Protein AF-A0A4R3UT24-F1 (a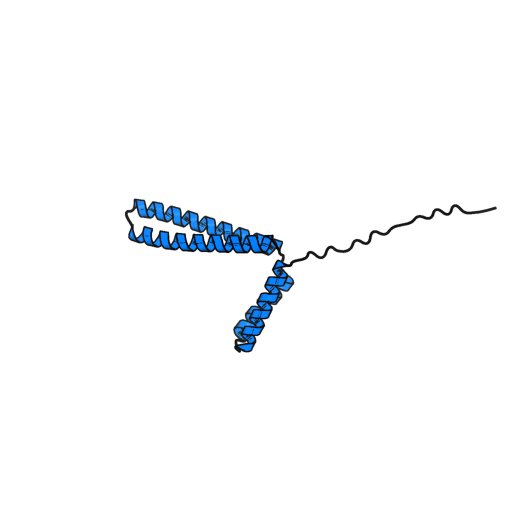fdb_monomer)

Foldseek 3Di:
DDDDPPPPPPPPDDPPDPPPPDAVVLVVVLVVLVVVLVVCVVVVVVVVNVVSVVVSVCSVPPDHLVVVLVVLVVVLVVLVVVLVVLVVVLVVCVVVVNVVVNVVSVVVNVVSVVVSVVSVVVSVVSVVD

InterPro domains:
  IPR009468 Protein of unknown function DUF1090 [PF06476] (13-118)

Sequence (129 aa):
MATKHLAALLLMCGLVTPVMASNPACDQKASELERQIQYAREAGNNHRVAGLEKALSAVRKNCTDAGLIREKKHDIAEQEDDIDEILEDIREKESEGRYDKVKSLERKLERERAELEHLRQELSTLEKR

pLDDT: mean 89.01, std 15.75, range [37.62, 98.81]

Nearest PDB structures (foldseek):
  8tgd-assembly1_B  TM=5.114E-01  e=1.098E+00  Homo sapiens
  8ts8-assembly1_B  TM=5.131E-01  e=1.098E+00  Homo sapiens
  8tsb-assembly1_B  TM=4.812E-01  e=2.268E+00  Homo sapiens
  4jps-assembly1_B  TM=2.852E-01  e=2.010E+00  Homo sapiens
  8ts7-assembly1_B  TM=2.473E-01  e=1.781E+00  Homo sapiens

Structure (mmCIF, N/CA/C/O backbone):
data_AF-A0A4R3UT24-F1
#
_entry.id   AF-A0A4R3UT24-F1
#
loop_
_atom_site.group_PDB
_atom_site.id
_atom_site.type_symbol
_atom_site.label_atom_id
_atom_site.label_alt_id
_atom_site.label_comp_id
_atom_site.label_asym_id
_atom_site.label_entity_id
_atom_site.label_seq_id
_atom_site.pdbx_PDB_ins_code
_atom_site.Cartn_x
_atom_site.Cartn_y
_atom_site.Cartn_z
_atom_site.occupancy
_atom_site.B_iso_or_equiv
_atom_site.auth_seq_id
_atom_site.auth_comp_id
_atom_site.auth_asym_id
_atom_site.auth_atom_id
_atom_site.pdbx_PDB_model_num
ATOM 1 N N . MET A 1 1 ? 36.963 37.088 -65.232 1.00 37.62 1 MET A N 1
ATOM 2 C CA . MET A 1 1 ? 37.524 35.830 -64.687 1.00 37.62 1 MET A CA 1
ATOM 3 C C . MET A 1 1 ? 37.355 35.907 -63.175 1.00 37.62 1 MET A C 1
ATOM 5 O O . MET A 1 1 ? 38.003 36.723 -62.551 1.00 37.62 1 MET A O 1
ATOM 9 N N . ALA A 1 2 ? 36.225 35.453 -62.644 1.00 45.62 2 ALA A N 1
ATOM 10 C CA . ALA A 1 2 ? 35.921 34.066 -62.284 1.00 45.62 2 ALA A CA 1
ATOM 11 C C . ALA A 1 2 ? 36.366 33.728 -60.846 1.00 45.62 2 ALA A C 1
ATOM 13 O O . ALA A 1 2 ? 37.526 33.411 -60.622 1.00 45.62 2 ALA A O 1
ATOM 14 N N . THR A 1 3 ? 35.362 33.650 -59.956 1.00 45.19 3 THR A N 1
ATOM 15 C CA . THR A 1 3 ? 35.252 32.712 -58.812 1.00 45.19 3 THR A CA 1
ATOM 16 C C . THR A 1 3 ? 36.181 32.947 -57.601 1.00 45.19 3 THR A C 1
ATOM 18 O O . THR A 1 3 ? 37.323 33.329 -57.769 1.00 45.19 3 THR A O 1
ATOM 21 N N . LYS A 1 4 ? 35.815 32.735 -56.330 1.00 47.59 4 LYS A N 1
ATOM 22 C CA . LYS A 1 4 ? 34.690 32.050 -55.672 1.00 47.59 4 LYS A CA 1
ATOM 23 C C . LYS A 1 4 ? 34.422 32.745 -54.323 1.00 47.59 4 LYS A C 1
ATOM 25 O O . LYS A 1 4 ? 35.352 32.934 -53.545 1.00 47.59 4 LYS A O 1
ATOM 30 N N . HIS A 1 5 ? 33.157 33.002 -53.995 1.00 49.06 5 HIS A N 1
ATOM 31 C CA . HIS A 1 5 ? 32.732 33.075 -52.597 1.00 49.06 5 HIS A CA 1
ATOM 32 C C . HIS A 1 5 ? 32.756 31.647 -52.035 1.00 49.06 5 HIS A C 1
ATOM 34 O O . HIS A 1 5 ? 31.927 30.830 -52.426 1.00 49.06 5 HIS A O 1
ATOM 40 N N . LEU A 1 6 ? 33.704 31.318 -51.153 1.00 48.16 6 LEU A N 1
ATOM 41 C CA . LEU A 1 6 ? 33.557 30.145 -50.287 1.00 48.16 6 LEU A CA 1
ATOM 42 C C . LEU A 1 6 ? 32.727 30.563 -49.071 1.00 48.16 6 LEU A C 1
ATOM 44 O O . LEU A 1 6 ? 33.254 30.922 -48.023 1.00 48.16 6 LEU A O 1
ATOM 48 N N . ALA A 1 7 ? 31.406 30.537 -49.233 1.00 53.66 7 ALA A N 1
ATOM 49 C CA . ALA A 1 7 ? 30.495 30.465 -48.103 1.00 53.66 7 ALA A CA 1
ATOM 50 C C . ALA A 1 7 ? 30.563 29.032 -47.553 1.00 53.66 7 ALA A C 1
ATOM 52 O O . ALA A 1 7 ? 29.915 28.124 -48.071 1.00 53.66 7 ALA A O 1
ATOM 53 N N . ALA A 1 8 ? 31.400 28.811 -46.541 1.00 51.59 8 ALA A N 1
ATOM 54 C CA . ALA A 1 8 ? 31.380 27.578 -45.768 1.00 51.59 8 ALA A CA 1
ATOM 55 C C . ALA A 1 8 ? 30.168 27.622 -44.824 1.00 51.59 8 ALA A C 1
ATOM 57 O O . ALA A 1 8 ? 30.259 28.082 -43.688 1.00 51.59 8 ALA A O 1
ATOM 58 N N . LEU A 1 9 ? 29.008 27.192 -45.327 1.00 51.62 9 LEU A N 1
ATOM 59 C CA . LEU A 1 9 ? 27.821 26.943 -44.513 1.00 51.62 9 LEU A CA 1
ATOM 60 C C . LEU A 1 9 ? 28.073 25.667 -43.689 1.00 51.62 9 LEU A C 1
ATOM 62 O O . LEU A 1 9 ? 27.858 24.549 -44.155 1.00 51.62 9 LEU A O 1
ATOM 66 N N . LEU A 1 10 ? 28.585 25.834 -42.471 1.00 53.28 10 LEU A N 1
ATOM 67 C CA . LEU A 1 10 ? 28.678 24.775 -41.465 1.00 53.28 10 LEU A CA 1
ATOM 68 C C . LEU A 1 10 ? 27.268 24.481 -40.933 1.00 53.28 10 LEU A C 1
ATOM 70 O O . LEU A 1 10 ? 26.808 25.071 -39.958 1.00 53.28 10 LEU A O 1
ATOM 74 N N . LEU A 1 11 ? 26.563 23.577 -41.614 1.00 62.56 11 LEU A N 1
ATOM 75 C CA . LEU A 1 11 ? 25.303 23.005 -41.151 1.00 62.56 11 LEU A CA 1
ATOM 76 C C . LEU A 1 11 ? 25.615 21.986 -40.037 1.00 62.56 11 LEU A C 1
ATOM 78 O O . LEU A 1 11 ? 25.848 20.808 -40.303 1.00 62.56 11 LEU A O 1
ATOM 82 N N . MET A 1 12 ? 25.674 22.441 -38.782 1.00 61.50 12 MET A N 1
ATOM 83 C CA . MET A 1 12 ? 25.695 21.541 -37.624 1.00 61.50 12 MET A CA 1
ATOM 84 C C . MET A 1 12 ? 24.310 20.904 -37.470 1.00 61.50 12 MET A C 1
ATOM 86 O O . MET A 1 12 ? 23.407 21.485 -36.870 1.00 61.50 12 MET A O 1
ATOM 90 N N . CYS A 1 13 ? 24.134 19.709 -38.036 1.00 58.00 13 CYS A N 1
ATOM 91 C CA . CYS A 1 13 ? 23.019 18.829 -37.700 1.00 58.00 13 CYS A CA 1
ATOM 92 C C . CYS A 1 13 ? 23.087 18.500 -36.204 1.00 58.00 13 CYS A C 1
ATOM 94 O O . CYS A 1 13 ? 23.976 17.772 -35.763 1.00 58.00 13 CYS A O 1
ATOM 96 N N . GLY A 1 14 ? 22.150 19.040 -35.423 1.00 56.81 14 GLY A N 1
ATOM 97 C CA . GLY A 1 14 ? 21.941 18.624 -34.043 1.00 56.81 14 GLY A CA 1
ATOM 98 C C . GLY A 1 14 ? 21.563 17.146 -34.010 1.00 56.81 14 GLY A C 1
ATOM 99 O O . GLY A 1 14 ? 20.508 16.759 -34.510 1.00 56.81 14 GLY A O 1
ATOM 100 N N . LEU A 1 15 ? 22.433 16.315 -33.440 1.00 62.09 15 LEU A N 1
ATOM 101 C CA . LEU A 1 15 ? 22.092 14.947 -33.074 1.00 62.09 15 LEU A CA 1
ATOM 102 C C . LEU A 1 15 ? 21.068 15.027 -31.938 1.00 62.09 15 LEU A C 1
ATOM 104 O O . LEU A 1 15 ? 21.426 15.257 -30.786 1.00 62.09 15 LEU A O 1
ATOM 108 N N . VAL A 1 16 ? 19.787 14.871 -32.265 1.00 65.00 16 VAL A N 1
ATOM 109 C CA . VAL A 1 16 ? 18.751 14.588 -31.270 1.00 65.00 16 VAL A CA 1
ATOM 110 C C . VAL A 1 16 ? 18.971 13.162 -30.776 1.00 65.00 16 VAL A C 1
ATOM 112 O O . VAL A 1 16 ? 18.497 12.197 -31.370 1.00 65.00 16 VAL A O 1
ATOM 115 N N . THR A 1 17 ? 19.767 13.001 -29.720 1.00 60.22 17 THR A N 1
ATOM 116 C CA . THR A 1 17 ? 19.829 11.724 -29.012 1.00 60.22 17 THR A CA 1
ATOM 117 C C . THR A 1 17 ? 18.476 11.501 -28.332 1.00 60.22 17 THR A C 1
ATOM 119 O O . THR A 1 17 ? 17.983 12.397 -27.641 1.00 60.22 17 THR A O 1
ATOM 122 N N . PRO A 1 18 ? 17.824 10.343 -28.523 1.00 59.69 18 PRO A N 1
ATOM 123 C CA . PRO A 1 18 ? 16.636 10.036 -27.751 1.00 59.69 18 PRO A CA 1
ATOM 124 C C . PRO A 1 18 ? 17.056 9.914 -26.284 1.00 59.69 18 PRO A C 1
ATOM 126 O O . PRO A 1 18 ? 17.887 9.075 -25.935 1.00 59.69 18 PRO A O 1
ATOM 129 N N . VAL A 1 19 ? 16.492 10.762 -25.423 1.00 59.03 19 VAL A N 1
ATOM 130 C CA . VAL A 1 19 ? 16.513 10.535 -23.977 1.00 59.03 19 VAL A CA 1
ATOM 131 C C . VAL A 1 19 ? 15.790 9.212 -23.743 1.00 59.03 19 VAL A C 1
ATOM 133 O O . VAL A 1 19 ? 14.574 9.111 -23.895 1.00 59.03 19 VAL A O 1
ATOM 136 N N . MET A 1 20 ? 16.555 8.167 -23.441 1.00 61.00 20 MET A N 1
ATOM 137 C CA . MET A 1 20 ? 16.002 6.967 -22.832 1.00 61.00 20 MET A CA 1
ATOM 138 C C . MET A 1 20 ? 15.587 7.369 -21.419 1.00 61.00 20 MET A C 1
ATOM 140 O O . MET A 1 20 ? 16.430 7.765 -20.616 1.00 61.00 20 MET A O 1
ATOM 144 N N . ALA A 1 21 ? 14.286 7.341 -21.138 1.00 65.38 21 ALA A N 1
ATOM 145 C CA . ALA A 1 21 ? 13.795 7.509 -19.780 1.00 65.38 21 ALA A CA 1
ATOM 146 C C . ALA A 1 21 ? 14.353 6.360 -18.925 1.00 65.38 21 ALA A C 1
ATOM 148 O O . ALA A 1 21 ? 14.036 5.196 -19.169 1.00 65.38 21 ALA A O 1
ATOM 149 N N . SER A 1 22 ? 15.224 6.689 -17.972 1.00 76.38 22 SER A N 1
ATOM 150 C CA . SER A 1 22 ? 15.698 5.741 -16.964 1.00 76.38 22 SER A CA 1
ATOM 151 C C . SER A 1 22 ? 14.524 5.382 -16.049 1.0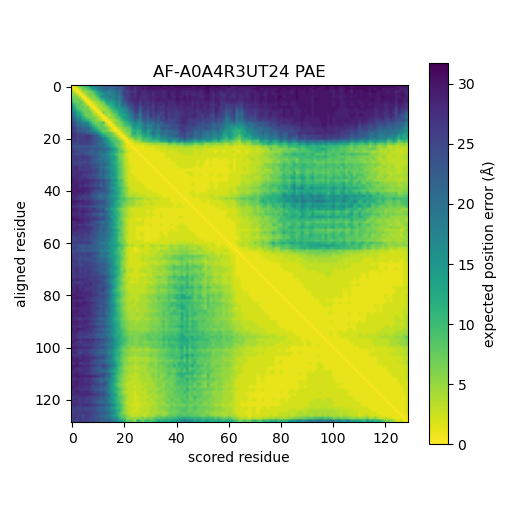0 76.38 22 SER A C 1
ATOM 153 O O . SER A 1 22 ? 13.840 6.292 -15.584 1.00 76.38 22 SER A O 1
ATOM 155 N N . ASN A 1 23 ? 14.284 4.087 -15.810 1.00 87.25 23 ASN A N 1
ATOM 156 C CA . ASN A 1 23 ? 13.240 3.598 -14.897 1.00 87.25 23 ASN A CA 1
ATOM 157 C C . ASN A 1 23 ? 13.854 2.710 -13.788 1.00 87.25 23 ASN A C 1
ATOM 159 O O . ASN A 1 23 ? 13.559 1.510 -13.726 1.00 87.25 23 ASN A O 1
ATOM 163 N N . PRO A 1 24 ? 14.757 3.252 -12.946 1.00 88.06 24 PRO A N 1
ATOM 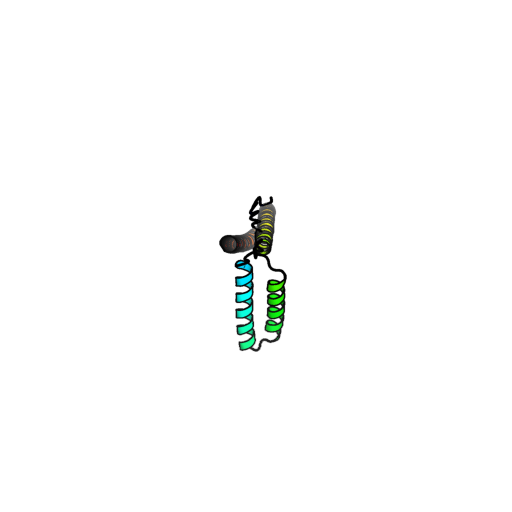164 C CA . PRO A 1 24 ? 15.462 2.481 -11.921 1.00 88.06 24 PRO A CA 1
ATOM 165 C C . PRO A 1 24 ? 14.529 1.734 -10.956 1.00 88.06 24 PRO A C 1
ATOM 167 O O . PRO A 1 24 ? 14.860 0.628 -10.513 1.00 88.06 24 PRO A O 1
ATOM 170 N N . ALA A 1 25 ? 13.350 2.278 -10.631 1.00 89.44 25 ALA A N 1
ATOM 171 C CA . ALA A 1 25 ? 12.407 1.585 -9.756 1.00 89.44 25 ALA A CA 1
ATOM 172 C C . ALA A 1 25 ? 11.772 0.365 -10.446 1.00 89.44 25 ALA A C 1
ATOM 174 O O . ALA A 1 25 ? 11.652 -0.699 -9.827 1.00 89.44 25 ALA A O 1
ATOM 175 N N . CYS A 1 26 ? 11.415 0.478 -11.727 1.00 92.44 26 CYS A N 1
ATOM 176 C CA . CYS A 1 26 ? 10.949 -0.651 -12.532 1.00 92.44 26 CYS A CA 1
ATOM 177 C C . CYS A 1 26 ? 12.024 -1.725 -12.731 1.00 92.44 26 CYS A C 1
ATOM 179 O O . CYS A 1 26 ? 11.709 -2.913 -12.636 1.00 92.44 26 CYS A O 1
ATOM 181 N N . ASP A 1 27 ? 13.280 -1.333 -12.953 1.00 91.75 27 ASP A N 1
ATOM 182 C CA . ASP A 1 27 ? 14.397 -2.271 -13.109 1.00 91.75 27 ASP A CA 1
ATOM 183 C C . ASP A 1 27 ? 14.620 -3.082 -11.830 1.00 91.75 27 ASP A C 1
ATOM 185 O O . ASP A 1 27 ? 14.768 -4.307 -11.866 1.00 91.75 27 ASP A O 1
ATOM 189 N N . GLN A 1 28 ? 14.543 -2.430 -10.668 1.00 90.69 28 GLN A N 1
ATOM 190 C CA . GLN A 1 28 ? 14.603 -3.132 -9.392 1.00 90.69 28 GLN A CA 1
ATOM 191 C C . GLN A 1 28 ? 13.406 -4.070 -9.190 1.00 90.69 28 GLN A C 1
ATOM 193 O O . GLN A 1 28 ? 13.587 -5.197 -8.725 1.00 90.69 28 GLN A O 1
ATOM 198 N N . LYS A 1 29 ? 12.190 -3.645 -9.560 1.00 91.19 29 LYS A N 1
ATOM 199 C CA . LYS A 1 29 ? 10.996 -4.506 -9.511 1.00 91.19 29 LYS A CA 1
ATOM 200 C C . LYS A 1 29 ? 11.170 -5.744 -10.397 1.00 91.19 29 LYS A C 1
ATOM 202 O O . LYS A 1 29 ? 10.780 -6.838 -9.996 1.00 91.19 29 LYS A O 1
ATOM 207 N N . ALA A 1 30 ? 11.785 -5.598 -11.571 1.00 94.75 30 ALA A N 1
ATOM 208 C CA . ALA A 1 30 ? 12.101 -6.713 -12.459 1.00 94.75 30 ALA A CA 1
ATOM 209 C C . ALA A 1 30 ? 13.146 -7.664 -11.846 1.00 94.75 30 ALA A C 1
ATOM 211 O O . ALA A 1 30 ? 12.914 -8.871 -11.816 1.00 94.75 30 ALA A O 1
ATOM 212 N N . SER A 1 31 ? 14.239 -7.132 -11.294 1.00 95.12 31 SER A N 1
ATOM 213 C CA . SER A 1 31 ? 15.294 -7.917 -10.630 1.00 95.12 31 SER A CA 1
ATOM 214 C C . SER A 1 31 ? 14.764 -8.725 -9.436 1.00 95.12 31 SER A C 1
ATOM 216 O O . SER A 1 31 ? 15.077 -9.905 -9.263 1.00 95.12 31 SER A O 1
ATOM 218 N N . GLU A 1 32 ? 13.870 -8.134 -8.644 1.00 95.62 32 GLU A N 1
ATOM 219 C CA . GLU A 1 32 ? 13.214 -8.825 -7.535 1.00 95.62 32 GLU A CA 1
ATOM 220 C C . GLU A 1 32 ? 12.322 -9.982 -8.019 1.00 95.62 32 GLU A C 1
ATOM 222 O O . GLU A 1 32 ? 12.356 -11.078 -7.453 1.00 95.62 32 GLU A O 1
ATOM 227 N N . LEU A 1 33 ? 11.567 -9.783 -9.103 1.00 96.94 33 LEU A N 1
ATOM 228 C CA . LEU A 1 33 ? 10.773 -10.851 -9.717 1.00 96.94 33 LEU A CA 1
ATOM 229 C C . LEU A 1 33 ? 11.657 -11.978 -10.265 1.00 96.94 33 LEU A C 1
ATOM 231 O O . LEU A 1 33 ? 11.324 -13.147 -10.080 1.00 96.94 33 LEU A O 1
ATOM 235 N N . GLU A 1 34 ? 12.796 -11.663 -10.882 1.00 97.88 34 GLU A N 1
ATOM 236 C CA . GLU A 1 34 ? 13.776 -12.657 -11.345 1.00 97.88 34 GLU A CA 1
ATOM 237 C C . GLU A 1 34 ? 14.329 -13.491 -10.186 1.00 97.88 34 GLU A C 1
ATOM 239 O O . GLU A 1 34 ? 14.363 -14.723 -10.262 1.00 97.88 34 GLU A O 1
ATOM 244 N N . ARG A 1 35 ? 14.676 -12.840 -9.071 1.00 98.00 35 ARG A N 1
ATOM 245 C CA . ARG A 1 35 ? 15.109 -13.511 -7.842 1.00 98.00 35 ARG A CA 1
ATOM 246 C C . ARG A 1 35 ? 14.023 -14.446 -7.301 1.00 98.00 35 ARG A C 1
ATOM 248 O O . ARG A 1 35 ? 14.310 -15.589 -6.948 1.00 98.00 35 ARG A O 1
ATOM 255 N N . GLN A 1 36 ? 12.766 -14.004 -7.266 1.00 96.62 36 GLN A N 1
ATOM 256 C CA . GLN A 1 36 ? 11.648 -14.850 -6.833 1.00 96.62 36 GLN A CA 1
ATOM 257 C C . GLN A 1 36 ? 11.381 -16.021 -7.782 1.00 96.62 36 GLN A C 1
ATOM 259 O O . GLN A 1 36 ? 11.025 -17.105 -7.315 1.00 96.62 36 GLN A O 1
ATOM 264 N N . ILE A 1 37 ? 11.550 -15.827 -9.094 1.00 97.69 37 ILE A N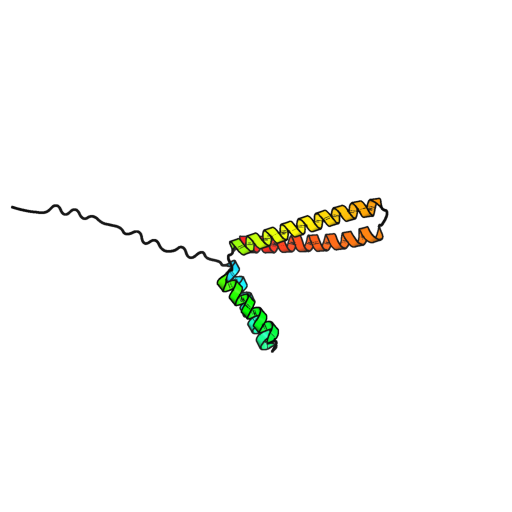 1
ATOM 265 C CA . ILE A 1 37 ? 11.460 -16.904 -10.088 1.00 97.69 37 ILE A CA 1
ATOM 266 C C . ILE A 1 37 ? 12.521 -17.957 -9.789 1.00 97.69 37 ILE A C 1
ATOM 268 O O . ILE A 1 37 ? 12.189 -19.141 -9.754 1.00 97.69 37 ILE A O 1
ATOM 272 N N . GLN A 1 38 ? 13.763 -17.542 -9.531 1.00 97.88 38 GLN A N 1
ATOM 273 C CA . GLN A 1 38 ? 14.852 -18.461 -9.206 1.00 97.88 38 GLN A CA 1
ATOM 274 C C . GLN A 1 38 ? 14.517 -19.311 -7.974 1.00 97.88 38 GLN A C 1
ATOM 276 O O . GLN A 1 38 ? 14.541 -20.539 -8.058 1.00 97.88 38 GLN A O 1
ATOM 281 N N . TYR A 1 39 ? 14.082 -18.687 -6.877 1.00 97.19 39 TYR A N 1
ATOM 282 C CA . TYR A 1 39 ? 13.671 -19.430 -5.681 1.00 97.19 39 TYR A CA 1
ATOM 283 C C . TYR A 1 39 ? 12.484 -20.365 -5.932 1.00 97.19 39 TYR A C 1
ATOM 285 O O . TYR A 1 39 ? 12.461 -21.493 -5.443 1.00 97.19 39 TYR A O 1
ATOM 293 N N . ALA A 1 40 ? 11.487 -19.930 -6.708 1.00 96.44 40 ALA A N 1
ATOM 294 C CA . ALA A 1 40 ? 10.336 -20.766 -7.032 1.00 96.44 40 ALA A CA 1
ATOM 295 C C . ALA A 1 40 ? 10.722 -21.980 -7.898 1.00 96.44 40 ALA A C 1
ATOM 297 O O . ALA A 1 40 ? 10.143 -23.053 -7.714 1.00 96.44 40 ALA A O 1
ATOM 298 N N . ARG A 1 41 ? 11.706 -21.836 -8.801 1.00 97.50 41 ARG A N 1
ATOM 299 C CA . ARG A 1 41 ? 12.266 -22.946 -9.590 1.00 97.50 41 ARG A CA 1
ATOM 300 C C . ARG A 1 41 ? 12.997 -23.947 -8.707 1.00 97.50 41 ARG A C 1
ATOM 302 O O . ARG A 1 41 ? 12.740 -25.140 -8.827 1.00 97.50 41 ARG A O 1
ATOM 309 N N . GLU A 1 42 ? 13.861 -23.471 -7.814 1.00 97.62 42 GLU A N 1
ATOM 310 C CA . GLU A 1 42 ? 14.603 -24.318 -6.868 1.00 97.62 42 GLU A CA 1
ATOM 311 C C . GLU A 1 42 ? 13.663 -25.103 -5.944 1.00 97.62 42 GLU A C 1
ATOM 313 O O . GLU A 1 42 ? 13.900 -26.274 -5.662 1.00 97.62 42 GLU A O 1
ATOM 318 N N . ALA A 1 43 ? 12.545 -24.492 -5.544 1.00 96.62 43 ALA A N 1
ATOM 319 C CA . ALA A 1 43 ? 11.500 -25.139 -4.755 1.00 96.62 43 ALA A CA 1
ATOM 320 C C . ALA A 1 43 ? 10.568 -26.067 -5.567 1.00 96.62 43 ALA A C 1
ATOM 322 O O . ALA A 1 43 ? 9.634 -26.634 -5.000 1.00 96.62 43 ALA A O 1
ATOM 323 N N . GLY A 1 44 ? 10.751 -26.199 -6.887 1.00 96.69 44 GLY A N 1
ATOM 324 C CA . GLY A 1 44 ? 9.891 -27.012 -7.758 1.00 96.69 44 GLY A CA 1
ATOM 325 C C . GLY A 1 44 ? 8.457 -26.483 -7.920 1.00 96.69 44 GLY A C 1
ATOM 326 O O . GLY A 1 44 ? 7.570 -27.211 -8.370 1.00 96.69 44 GLY A O 1
ATOM 327 N N . ASN A 1 45 ? 8.194 -25.221 -7.564 1.00 96.69 45 ASN A N 1
ATOM 328 C CA . ASN A 1 45 ? 6.859 -24.626 -7.604 1.00 96.69 45 ASN A CA 1
ATOM 329 C C . ASN A 1 45 ? 6.559 -24.014 -8.981 1.00 96.69 45 ASN A C 1
ATOM 331 O O . ASN A 1 45 ? 6.529 -22.794 -9.164 1.00 96.69 45 ASN A O 1
ATOM 335 N N . ASN A 1 46 ? 6.302 -24.881 -9.960 1.00 95.31 46 ASN A N 1
ATOM 336 C CA . ASN A 1 46 ? 6.077 -24.485 -11.354 1.00 95.31 46 ASN A CA 1
ATOM 337 C C . ASN A 1 46 ? 4.875 -23.543 -11.542 1.00 95.31 46 ASN A C 1
ATOM 339 O O . ASN A 1 46 ? 4.902 -22.683 -12.421 1.00 95.31 46 ASN A O 1
ATOM 343 N N . HIS A 1 47 ? 3.838 -23.660 -10.705 1.00 95.69 47 HIS A N 1
ATOM 344 C CA . HIS A 1 47 ? 2.690 -22.753 -10.762 1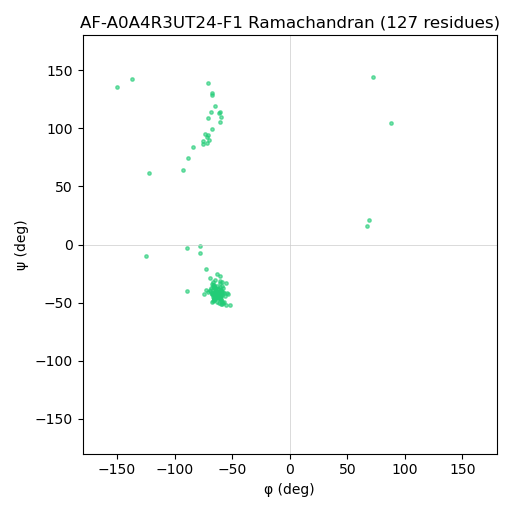.00 95.69 47 HIS A CA 1
ATOM 345 C C . HIS A 1 47 ? 3.089 -21.321 -10.380 1.00 95.69 47 HIS A C 1
ATOM 347 O O . HIS A 1 47 ? 2.762 -20.370 -11.093 1.00 95.69 47 HIS A O 1
ATOM 353 N N . ARG A 1 48 ? 3.859 -21.165 -9.295 1.00 93.44 48 ARG A N 1
ATOM 354 C CA . ARG A 1 48 ? 4.388 -19.862 -8.875 1.00 93.44 48 ARG A CA 1
ATOM 355 C C . ARG A 1 48 ? 5.337 -19.277 -9.919 1.00 93.44 48 ARG A C 1
ATOM 357 O O . ARG A 1 48 ? 5.243 -18.086 -10.198 1.00 93.44 48 ARG A O 1
ATOM 364 N N . VAL A 1 49 ? 6.204 -20.098 -10.516 1.00 96.75 49 VAL A N 1
ATOM 365 C CA . VAL A 1 49 ? 7.110 -19.667 -11.595 1.00 96.75 49 VAL A CA 1
ATOM 366 C C . VAL A 1 49 ? 6.325 -19.038 -12.746 1.00 96.75 49 VAL A C 1
ATOM 368 O O . VAL A 1 49 ? 6.608 -17.900 -13.108 1.00 96.75 49 VAL A O 1
ATOM 371 N N . ALA A 1 50 ? 5.297 -19.720 -13.260 1.00 95.31 50 ALA A N 1
ATOM 372 C CA . ALA A 1 50 ? 4.499 -19.211 -14.377 1.00 95.31 50 ALA A CA 1
ATOM 373 C C . ALA A 1 50 ? 3.809 -17.871 -14.050 1.00 95.31 50 ALA A C 1
ATOM 375 O O . ALA A 1 50 ? 3.767 -16.960 -14.881 1.00 95.31 50 ALA A O 1
ATOM 376 N N . GLY A 1 51 ? 3.294 -17.722 -12.824 1.00 96.38 51 GLY A N 1
ATOM 377 C CA . GLY A 1 51 ? 2.715 -16.460 -12.356 1.00 96.38 51 GLY A CA 1
ATOM 378 C C . GLY A 1 51 ? 3.738 -15.319 -12.307 1.00 96.38 51 GLY A C 1
ATOM 379 O O . GLY A 1 51 ? 3.465 -14.221 -12.795 1.00 96.38 51 GLY A O 1
ATOM 380 N N . LEU A 1 52 ? 4.931 -15.586 -11.772 1.00 97.88 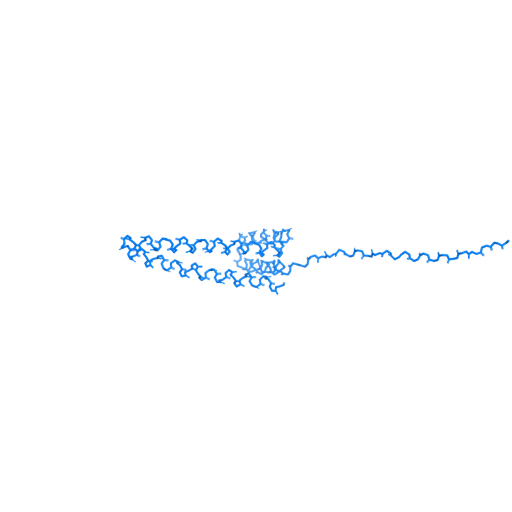52 LEU A N 1
ATOM 381 C CA . LEU A 1 52 ? 6.006 -14.598 -11.670 1.00 97.88 52 LEU A CA 1
ATOM 382 C C . LEU A 1 52 ? 6.588 -14.215 -13.039 1.00 97.88 52 LEU A C 1
ATOM 384 O O . LEU A 1 52 ? 6.867 -13.042 -13.266 1.00 97.88 52 LEU A O 1
ATOM 388 N N . GLU A 1 53 ? 6.719 -15.154 -13.979 1.00 97.56 53 GLU A N 1
ATOM 389 C CA . GLU A 1 53 ? 7.147 -14.865 -15.357 1.00 97.56 53 GLU A CA 1
ATOM 390 C C . GLU A 1 53 ? 6.158 -13.938 -16.073 1.00 97.56 53 GLU A C 1
ATOM 392 O O . GLU A 1 53 ? 6.562 -12.985 -16.748 1.00 97.56 53 GLU A O 1
ATOM 397 N N . LYS A 1 54 ? 4.851 -14.162 -15.879 1.00 96.56 54 LYS A N 1
ATOM 398 C CA . LYS A 1 54 ? 3.808 -13.268 -16.396 1.00 96.56 54 LYS A CA 1
ATOM 399 C C . LYS A 1 54 ? 3.925 -11.868 -15.789 1.00 96.56 54 LYS A C 1
ATOM 401 O O . LYS A 1 54 ? 3.831 -10.883 -16.523 1.00 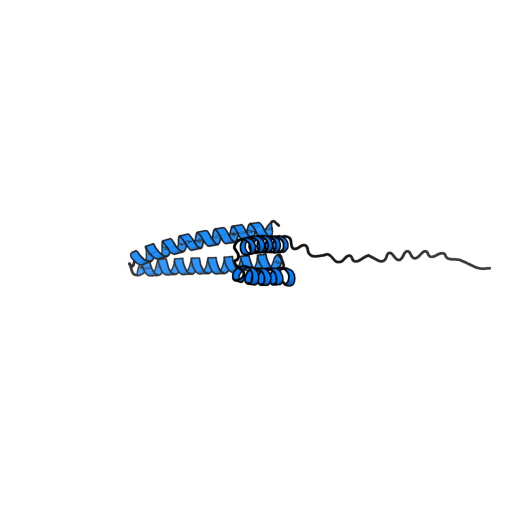96.56 54 LYS A O 1
ATOM 406 N N . ALA A 1 55 ? 4.159 -11.770 -14.479 1.00 94.19 55 ALA A N 1
ATOM 407 C CA . ALA A 1 55 ? 4.368 -10.492 -13.800 1.00 94.19 55 ALA A CA 1
ATOM 408 C C . ALA A 1 55 ? 5.626 -9.769 -14.313 1.00 94.19 55 ALA A C 1
ATOM 410 O O . ALA A 1 55 ? 5.561 -8.584 -14.638 1.00 94.19 55 ALA A O 1
ATOM 411 N N . LEU A 1 56 ? 6.743 -10.485 -14.476 1.00 97.19 56 LEU A N 1
ATOM 412 C CA . LEU A 1 56 ? 7.992 -9.941 -15.013 1.00 97.19 56 LEU A CA 1
ATOM 413 C C . LEU A 1 56 ? 7.803 -9.411 -16.438 1.00 97.19 56 LEU A C 1
ATOM 415 O O . LEU A 1 56 ? 8.241 -8.304 -16.752 1.00 97.19 56 LEU A O 1
ATOM 419 N N . SER A 1 57 ? 7.103 -10.161 -17.295 1.00 95.69 57 SER A N 1
ATOM 420 C CA . SER A 1 57 ? 6.774 -9.706 -18.647 1.00 95.69 57 SER A CA 1
ATOM 421 C C . SER A 1 57 ? 5.909 -8.445 -18.638 1.00 95.69 57 SER A C 1
ATOM 423 O O . SER A 1 57 ? 6.110 -7.578 -19.487 1.00 95.69 57 SER A O 1
ATOM 425 N N . ALA A 1 58 ? 4.955 -8.331 -17.711 1.00 92.06 58 ALA A N 1
ATOM 426 C CA . ALA A 1 58 ? 4.122 -7.140 -17.584 1.00 92.06 58 ALA A CA 1
ATOM 427 C C . ALA A 1 58 ? 4.939 -5.923 -17.122 1.00 92.06 58 ALA A C 1
ATOM 429 O O . ALA A 1 58 ? 4.794 -4.848 -17.704 1.00 92.06 58 ALA A O 1
ATOM 430 N N . VAL A 1 59 ? 5.838 -6.100 -16.146 1.00 92.50 59 VAL A N 1
ATOM 431 C CA . VAL A 1 59 ? 6.743 -5.040 -15.669 1.00 92.50 59 VAL A CA 1
ATOM 432 C C . VAL A 1 59 ? 7.631 -4.543 -16.805 1.00 92.50 59 VAL A C 1
ATOM 434 O O . VAL A 1 59 ? 7.623 -3.353 -17.100 1.00 92.50 59 VAL A O 1
ATOM 437 N N . ARG A 1 60 ? 8.312 -5.444 -17.521 1.00 90.56 60 ARG A N 1
ATOM 438 C CA . ARG A 1 60 ? 9.193 -5.069 -18.641 1.00 90.56 60 ARG A CA 1
ATOM 439 C C . ARG A 1 60 ? 8.467 -4.354 -19.783 1.00 90.56 60 ARG A C 1
ATOM 441 O O . ARG A 1 60 ? 9.097 -3.606 -20.521 1.00 90.56 60 ARG A O 1
ATOM 448 N N . LYS A 1 61 ? 7.166 -4.606 -19.961 1.00 90.81 61 LYS A N 1
ATOM 449 C CA . LYS A 1 61 ? 6.379 -4.020 -21.053 1.00 90.81 61 LYS A CA 1
ATOM 450 C C . LYS A 1 61 ? 5.741 -2.681 -20.688 1.00 90.81 61 LYS A C 1
ATOM 452 O O . LYS A 1 61 ? 5.664 -1.805 -21.541 1.00 90.81 61 LYS A O 1
ATOM 457 N N . ASN A 1 62 ? 5.237 -2.552 -19.461 1.00 90.38 62 ASN A N 1
ATOM 458 C CA . ASN A 1 62 ? 4.292 -1.491 -19.106 1.00 90.38 62 ASN A CA 1
ATOM 459 C C . ASN A 1 62 ? 4.735 -0.630 -17.912 1.00 90.38 62 ASN A C 1
ATOM 461 O O . ASN A 1 62 ? 4.077 0.367 -17.621 1.00 90.38 62 ASN A O 1
ATOM 465 N N . CYS A 1 63 ? 5.784 -1.016 -17.180 1.00 91.69 63 CYS A N 1
ATOM 466 C CA . CYS A 1 63 ? 6.184 -0.292 -15.979 1.00 91.69 63 CYS A CA 1
ATOM 467 C C . CYS A 1 63 ? 6.792 1.072 -16.324 1.00 91.69 63 CYS A C 1
ATOM 469 O O . CYS A 1 63 ? 7.582 1.200 -17.256 1.00 91.69 63 CYS A O 1
ATOM 471 N N . THR A 1 64 ? 6.431 2.081 -15.534 1.00 92.31 64 THR A N 1
ATOM 472 C CA . THR A 1 64 ? 7.092 3.389 -15.512 1.00 92.31 64 THR A CA 1
ATOM 473 C C . THR A 1 64 ? 7.255 3.810 -14.061 1.00 92.31 64 THR A C 1
ATOM 475 O O . THR A 1 64 ? 6.339 3.592 -13.263 1.00 92.31 64 THR A O 1
ATOM 478 N N . ASP A 1 65 ? 8.369 4.449 -13.715 1.00 91.81 65 ASP A N 1
ATOM 479 C CA . ASP A 1 65 ? 8.618 4.876 -12.330 1.00 91.81 65 ASP A CA 1
ATOM 480 C C . ASP A 1 65 ? 7.561 5.882 -11.864 1.00 91.81 65 ASP A C 1
ATOM 482 O O . ASP A 1 65 ? 6.986 5.753 -10.785 1.00 91.81 65 ASP A O 1
ATOM 486 N N . ALA A 1 66 ? 7.190 6.818 -12.743 1.00 89.62 66 ALA A N 1
ATOM 487 C CA . ALA A 1 66 ? 6.088 7.741 -12.493 1.00 89.62 66 ALA A CA 1
ATOM 488 C C . ALA A 1 66 ? 4.744 7.015 -12.295 1.00 89.62 66 ALA A C 1
ATOM 490 O O . ALA A 1 66 ? 3.896 7.490 -11.545 1.00 89.62 66 ALA A O 1
ATOM 491 N N . GLY A 1 67 ? 4.527 5.884 -12.973 1.00 90.94 67 GLY A N 1
ATOM 492 C CA . GLY A 1 67 ? 3.361 5.027 -12.767 1.00 90.94 67 GLY A CA 1
ATOM 493 C C . GLY A 1 67 ? 3.346 4.393 -11.382 1.00 90.94 67 GLY A C 1
ATOM 494 O O . GLY A 1 67 ? 2.337 4.511 -10.697 1.00 90.94 67 GLY A O 1
ATOM 495 N N . LEU A 1 68 ? 4.471 3.816 -10.948 1.00 92.44 68 LEU A N 1
ATOM 496 C CA . LEU A 1 68 ? 4.611 3.223 -9.612 1.00 92.44 68 LEU A CA 1
ATOM 497 C C . LEU A 1 68 ? 4.398 4.256 -8.498 1.00 92.44 68 LEU A C 1
ATOM 499 O O . LEU A 1 68 ? 3.711 3.977 -7.522 1.00 92.44 68 LEU A O 1
ATOM 503 N N . ILE A 1 69 ? 4.944 5.464 -8.656 1.00 93.50 69 ILE A N 1
ATOM 504 C CA . ILE A 1 69 ? 4.750 6.563 -7.699 1.00 93.50 69 ILE A CA 1
ATOM 505 C C . ILE A 1 69 ? 3.276 6.978 -7.631 1.00 93.50 69 ILE A C 1
ATOM 507 O O . ILE A 1 69 ? 2.758 7.215 -6.543 1.00 93.50 69 ILE A O 1
ATOM 511 N N . ARG A 1 70 ? 2.589 7.076 -8.779 1.00 94.50 70 ARG A N 1
ATOM 512 C CA . ARG A 1 70 ? 1.155 7.413 -8.812 1.00 94.50 70 ARG A CA 1
ATOM 513 C C . ARG A 1 70 ? 0.299 6.340 -8.148 1.00 94.50 70 ARG A C 1
ATOM 515 O O . ARG A 1 70 ? -0.565 6.697 -7.362 1.00 94.50 70 ARG A O 1
ATOM 522 N N . GLU A 1 71 ? 0.554 5.070 -8.454 1.00 93.06 71 GLU A N 1
ATOM 523 C CA . GLU A 1 71 ? -0.119 3.927 -7.824 1.00 93.06 71 GLU A CA 1
ATOM 524 C C . GLU A 1 71 ? 0.080 3.971 -6.305 1.00 93.06 71 GLU A C 1
ATOM 526 O O . GLU A 1 71 ? -0.890 4.013 -5.564 1.00 93.06 71 GLU A O 1
ATOM 531 N N . LYS A 1 72 ? 1.317 4.150 -5.829 1.00 96.62 72 LYS A N 1
ATOM 532 C CA . LYS A 1 72 ? 1.582 4.229 -4.387 1.00 96.62 72 LYS A CA 1
ATOM 533 C C . LYS A 1 72 ? 0.919 5.433 -3.701 1.00 96.62 72 LYS A C 1
ATOM 535 O O . LYS A 1 72 ? 0.482 5.319 -2.563 1.00 96.62 72 LYS A O 1
ATOM 540 N N . LYS A 1 73 ? 0.836 6.591 -4.368 1.00 97.38 73 LYS A N 1
ATOM 541 C CA . LYS A 1 73 ? 0.103 7.764 -3.847 1.00 97.38 73 LYS A CA 1
ATOM 542 C C . LYS A 1 73 ? -1.401 7.515 -3.763 1.00 97.38 73 LYS A C 1
ATOM 544 O O . LYS A 1 73 ? -2.030 8.029 -2.848 1.00 97.38 73 LYS A O 1
ATOM 549 N N . HIS A 1 74 ? -1.952 6.752 -4.703 1.00 96.94 74 HIS A N 1
ATOM 550 C CA . HIS A 1 74 ? -3.343 6.322 -4.659 1.00 96.94 74 HIS A CA 1
ATOM 551 C C . HIS A 1 74 ? -3.589 5.365 -3.488 1.00 96.94 74 HIS A C 1
ATOM 553 O O . HIS A 1 74 ? -4.481 5.639 -2.698 1.00 96.94 74 HIS A O 1
ATOM 559 N N . ASP A 1 75 ? -2.746 4.339 -3.308 1.00 96.75 75 ASP A N 1
ATOM 560 C CA . ASP A 1 75 ? -2.840 3.414 -2.165 1.00 96.75 75 ASP A CA 1
ATOM 561 C C . ASP A 1 75 ? -2.821 4.170 -0.822 1.00 96.75 75 ASP A C 1
ATOM 563 O O . ASP A 1 75 ? -3.571 3.853 0.093 1.00 96.75 75 ASP A O 1
ATOM 567 N N . ILE A 1 76 ? -1.960 5.190 -0.699 1.00 98.50 76 ILE A N 1
ATOM 568 C CA . ILE A 1 76 ? -1.882 6.039 0.501 1.00 98.50 76 ILE A CA 1
ATOM 569 C C . ILE A 1 76 ? -3.186 6.803 0.732 1.00 98.50 76 ILE A C 1
ATOM 571 O O . ILE A 1 76 ? -3.625 6.885 1.872 1.00 98.50 76 ILE A O 1
ATOM 575 N N . ALA A 1 77 ? -3.786 7.361 -0.322 1.00 98.00 77 ALA A N 1
ATOM 576 C CA . ALA A 1 77 ? -5.040 8.098 -0.205 1.00 98.00 77 ALA A CA 1
ATOM 577 C C . ALA A 1 77 ? -6.195 7.177 0.217 1.00 98.00 77 ALA A C 1
ATOM 579 O O . ALA A 1 77 ? -6.911 7.507 1.153 1.00 98.00 77 ALA A O 1
ATOM 580 N N . GLU A 1 78 ? -6.319 5.994 -0.395 1.00 97.88 78 GLU A N 1
ATOM 581 C CA . GLU A 1 78 ? -7.319 4.994 0.014 1.00 97.88 78 GLU A CA 1
ATOM 582 C C . GLU A 1 78 ? -7.114 4.554 1.473 1.00 97.88 78 GLU A C 1
ATOM 584 O O . GLU A 1 78 ? -8.069 4.443 2.235 1.00 97.88 78 GLU A O 1
ATOM 589 N N . GLN A 1 79 ? -5.861 4.365 1.898 1.00 98.44 79 GLN A N 1
ATOM 590 C CA . GLN A 1 79 ? -5.543 3.999 3.277 1.00 98.44 79 GLN A CA 1
ATOM 591 C C . GLN A 1 79 ? -5.861 5.120 4.284 1.00 98.44 79 GLN A C 1
ATOM 593 O O . GLN A 1 79 ? -6.210 4.832 5.432 1.00 98.44 79 GLN A O 1
ATOM 598 N N . GLU A 1 80 ? -5.702 6.387 3.890 1.00 98.25 80 GLU A N 1
ATOM 599 C CA . GLU A 1 80 ? -6.107 7.553 4.684 1.00 98.25 80 GLU A CA 1
ATOM 600 C C . GLU A 1 80 ? -7.637 7.628 4.813 1.00 98.25 80 GLU A C 1
ATOM 602 O O . GLU A 1 80 ? -8.124 7.806 5.931 1.00 98.25 80 GLU A O 1
ATOM 607 N N . ASP A 1 81 ? -8.377 7.381 3.728 1.00 98.44 81 ASP A N 1
ATOM 608 C CA . ASP A 1 81 ? -9.845 7.299 3.739 1.00 98.44 81 ASP A CA 1
ATOM 609 C C . ASP A 1 81 ? -10.336 6.168 4.670 1.00 98.44 81 ASP A C 1
ATOM 611 O O . ASP A 1 81 ? -11.182 6.397 5.536 1.00 98.44 81 ASP A O 1
ATOM 615 N N . ASP A 1 82 ? -9.738 4.971 4.593 1.00 97.19 82 ASP A N 1
ATOM 616 C CA . ASP A 1 82 ? -10.047 3.842 5.489 1.00 97.19 82 ASP A CA 1
ATOM 617 C C . ASP A 1 82 ? -9.825 4.192 6.974 1.00 97.19 82 ASP A C 1
ATOM 619 O O . ASP A 1 82 ? -10.562 3.745 7.862 1.00 97.19 82 ASP A O 1
ATOM 623 N N . ILE A 1 83 ? -8.785 4.975 7.278 1.00 98.69 83 ILE A N 1
ATOM 624 C CA . ILE A 1 83 ? -8.504 5.442 8.641 1.00 98.69 83 ILE A CA 1
ATOM 625 C C . ILE A 1 83 ? -9.591 6.407 9.113 1.00 98.69 83 ILE A C 1
ATOM 627 O O . ILE A 1 83 ? -10.028 6.299 10.264 1.00 98.69 83 ILE A O 1
ATOM 631 N N . ASP A 1 84 ? -10.026 7.327 8.255 1.00 98.62 84 ASP A N 1
ATOM 632 C CA . ASP A 1 84 ? -11.072 8.295 8.574 1.00 98.62 84 ASP A CA 1
ATOM 633 C C . ASP A 1 84 ? -12.422 7.604 8.816 1.00 98.62 84 ASP A C 1
ATOM 635 O O . ASP A 1 84 ? -13.078 7.894 9.825 1.00 98.62 84 ASP A O 1
ATOM 639 N N . GLU A 1 85 ? -12.780 6.604 8.004 1.00 98.62 85 GLU A N 1
ATOM 640 C CA . GLU A 1 85 ? -13.964 5.762 8.225 1.00 98.62 85 GLU A CA 1
ATOM 641 C C . GLU A 1 85 ? -13.906 5.038 9.581 1.00 98.62 85 GLU A C 1
ATOM 643 O O . GLU A 1 85 ? -14.875 5.026 10.342 1.00 98.62 85 GLU A O 1
ATOM 648 N N . ILE A 1 86 ? -12.749 4.479 9.957 1.00 98.62 86 ILE A N 1
ATOM 649 C CA . ILE A 1 86 ? -12.597 3.807 11.258 1.00 98.62 86 ILE A CA 1
ATOM 650 C C . ILE A 1 86 ? -12.734 4.798 12.420 1.00 98.62 86 ILE A C 1
ATOM 652 O O . ILE A 1 86 ? -13.278 4.447 13.471 1.00 98.62 86 ILE A O 1
ATOM 656 N N . LEU A 1 87 ? -12.235 6.028 12.272 1.00 98.69 87 LEU A N 1
ATOM 657 C CA . LEU A 1 87 ? -12.387 7.071 13.288 1.00 98.69 87 LEU A CA 1
ATOM 658 C C . LEU A 1 87 ? -13.853 7.497 13.442 1.00 98.69 87 LEU A C 1
ATOM 660 O O . LEU A 1 87 ? -14.296 7.758 14.564 1.00 98.69 87 LEU A O 1
ATOM 664 N N . GLU A 1 88 ? -14.610 7.550 12.348 1.00 98.81 88 GLU A N 1
ATOM 665 C CA . GLU A 1 88 ? -16.060 7.762 12.365 1.00 98.81 88 GLU A CA 1
ATOM 666 C C . GLU A 1 88 ? -16.795 6.632 13.084 1.00 98.81 88 GLU A C 1
ATOM 668 O O . GLU A 1 88 ? -17.548 6.901 14.025 1.00 98.81 88 GLU A O 1
ATOM 673 N N . ASP A 1 89 ? -16.491 5.383 12.732 1.00 98.50 89 ASP A N 1
ATOM 674 C CA . ASP A 1 89 ? -17.047 4.196 13.379 1.00 98.50 89 ASP A CA 1
ATOM 675 C C . ASP A 1 89 ? -16.767 4.190 14.887 1.00 98.50 89 ASP A C 1
ATOM 677 O O . ASP A 1 89 ? -17.647 3.862 15.687 1.00 98.50 89 ASP A O 1
ATOM 681 N N . ILE A 1 90 ? -15.555 4.569 15.309 1.00 98.75 90 ILE A N 1
ATOM 682 C CA . ILE A 1 90 ? -15.211 4.684 16.733 1.00 98.75 90 ILE A CA 1
ATOM 683 C C . ILE A 1 90 ? -16.147 5.679 17.422 1.00 98.75 90 ILE A C 1
ATOM 685 O O . ILE A 1 90 ? -16.776 5.307 18.414 1.00 98.75 90 ILE A O 1
ATOM 689 N N . ARG A 1 91 ? -16.304 6.895 16.879 1.00 98.62 91 ARG A N 1
ATOM 690 C CA . ARG A 1 91 ? -17.191 7.926 17.455 1.00 98.62 91 ARG A CA 1
ATOM 691 C C . ARG A 1 91 ? -18.637 7.445 17.554 1.00 98.62 91 ARG A C 1
ATOM 693 O O . ARG A 1 91 ? -19.300 7.671 18.569 1.00 98.62 91 ARG A O 1
ATOM 700 N N . GLU A 1 92 ? -19.128 6.758 16.526 1.00 98.69 92 GLU A N 1
ATOM 701 C CA . GLU A 1 92 ? -20.467 6.174 16.537 1.00 98.69 92 GLU A CA 1
ATOM 702 C C . GLU A 1 92 ? -20.598 5.134 17.659 1.00 98.69 92 GLU A C 1
ATOM 704 O O . GLU A 1 92 ? -21.508 5.224 18.487 1.00 98.69 92 GLU A O 1
ATOM 709 N N . LYS A 1 93 ? -19.665 4.177 17.755 1.00 98.62 93 LYS A N 1
ATOM 710 C CA . LYS A 1 93 ? -19.732 3.096 18.755 1.00 98.62 93 LYS A CA 1
ATOM 711 C C . LYS A 1 93 ? -19.510 3.576 20.184 1.00 98.62 93 LYS A C 1
ATOM 713 O O . LYS A 1 93 ? -20.092 2.991 21.099 1.00 98.62 93 LYS A O 1
ATOM 718 N N . GLU A 1 94 ? -18.753 4.649 20.382 1.00 98.38 94 GLU A N 1
ATOM 719 C CA . GLU A 1 94 ? -18.670 5.355 21.661 1.00 98.38 94 GLU A CA 1
ATOM 720 C C . GLU A 1 94 ? -20.029 5.942 22.060 1.00 98.38 94 GLU A C 1
ATOM 722 O O . GLU A 1 94 ? -20.478 5.723 23.186 1.00 98.38 94 GLU A O 1
ATOM 727 N N . SER A 1 95 ? -20.728 6.608 21.132 1.00 98.50 95 SER A N 1
ATOM 728 C CA . SER A 1 95 ? -22.060 7.179 21.391 1.00 98.50 95 SER A CA 1
ATOM 729 C C . SER A 1 95 ? -23.127 6.115 21.690 1.00 98.50 95 SER A C 1
ATOM 731 O O . SER A 1 95 ? -24.028 6.345 22.496 1.00 98.50 95 SER A O 1
ATOM 733 N N . GLU A 1 96 ? -22.986 4.919 21.107 1.00 98.38 96 GLU A N 1
ATOM 734 C CA . GLU A 1 96 ? -23.833 3.749 21.374 1.00 98.38 96 GLU A CA 1
ATOM 735 C C . GLU A 1 96 ? -23.470 3.026 22.691 1.00 98.38 96 GLU A C 1
ATOM 737 O O . GLU A 1 96 ? -24.154 2.078 23.082 1.00 98.38 96 GLU A O 1
ATOM 742 N N . GLY A 1 97 ? -22.381 3.413 23.370 1.00 98.38 97 GLY A N 1
ATOM 743 C CA . GLY A 1 97 ? -21.875 2.737 24.572 1.00 98.38 97 GLY A CA 1
ATOM 744 C C . GLY A 1 97 ? -21.302 1.336 24.312 1.00 98.38 97 GLY A C 1
ATOM 745 O O . GLY A 1 97 ? -21.216 0.513 25.227 1.00 98.38 97 GLY A O 1
ATOM 746 N N . ARG A 1 98 ? -20.914 1.029 23.069 1.00 98.38 98 ARG A N 1
ATOM 747 C CA . ARG A 1 98 ? -20.436 -0.294 22.629 1.00 98.38 98 ARG A CA 1
ATOM 748 C C . ARG A 1 98 ? -18.918 -0.405 22.714 1.00 98.38 98 ARG A C 1
ATOM 750 O O . ARG A 1 98 ? -18.219 -0.569 21.713 1.00 98.38 98 ARG A O 1
ATOM 757 N N . TYR A 1 99 ? -18.399 -0.331 23.935 1.00 97.38 99 TYR A N 1
ATOM 758 C CA . TYR A 1 99 ? -16.956 -0.281 24.196 1.00 97.38 99 TYR A CA 1
ATOM 759 C C . TYR A 1 99 ? -16.182 -1.533 23.744 1.00 97.38 99 TYR A C 1
ATOM 761 O O . TYR A 1 99 ? -14.995 -1.449 23.429 1.00 97.38 99 TYR A O 1
ATOM 769 N N . ASP A 1 100 ? -16.830 -2.698 23.655 1.00 97.38 100 ASP A N 1
ATOM 770 C CA . ASP A 1 100 ? -16.226 -3.910 23.085 1.00 97.38 100 ASP A CA 1
ATOM 771 C C . ASP A 1 100 ? -15.895 -3.736 21.592 1.00 97.38 100 ASP A C 1
ATOM 773 O O . ASP A 1 100 ? -14.843 -4.190 21.124 1.00 97.38 100 ASP A O 1
ATOM 777 N N . LYS A 1 101 ? -16.767 -3.035 20.856 1.00 98.19 101 LYS A N 1
ATOM 778 C CA . LYS A 1 101 ? -16.573 -2.699 19.443 1.00 98.19 101 LYS A CA 1
ATOM 779 C C . LYS A 1 101 ? -15.546 -1.598 19.265 1.00 98.19 101 LYS A C 1
ATOM 781 O O . LYS A 1 101 ? -14.665 -1.782 18.429 1.00 98.19 101 LYS A O 1
ATOM 786 N N . VAL A 1 102 ? -15.581 -0.556 20.097 1.00 98.69 102 VAL A N 1
ATOM 787 C CA . VAL A 1 102 ? -14.551 0.500 20.122 1.00 98.69 102 VAL A CA 1
ATOM 788 C C . VAL A 1 102 ? -13.162 -0.120 20.253 1.00 98.69 102 VAL A C 1
ATOM 790 O O . VAL A 1 102 ? -12.329 0.052 19.370 1.00 98.69 102 VAL A O 1
ATOM 793 N N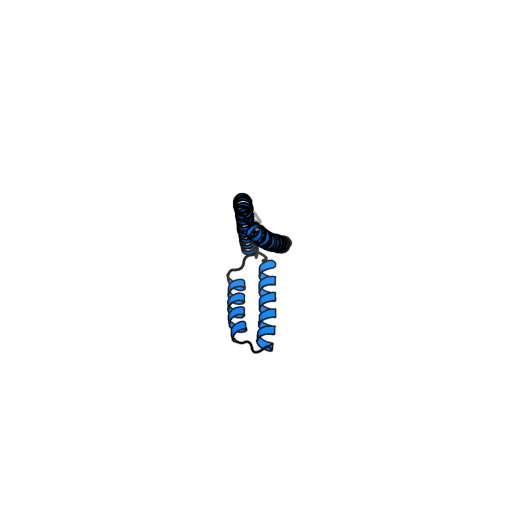 . LYS A 1 103 ? -12.949 -0.994 21.245 1.00 98.56 103 LYS A N 1
ATOM 794 C CA . LYS A 1 103 ? -11.658 -1.674 21.434 1.00 98.56 103 LYS A CA 1
ATOM 795 C C . LYS A 1 103 ? -11.227 -2.495 20.213 1.00 98.56 103 LYS A C 1
ATOM 797 O O . LYS A 1 103 ? -10.038 -2.702 19.976 1.00 98.56 103 LYS A O 1
ATOM 802 N N . SER A 1 104 ? -12.176 -3.068 19.471 1.00 98.31 104 SER A N 1
ATOM 803 C CA . SER A 1 104 ? -11.874 -3.804 18.238 1.00 98.31 104 SER A CA 1
ATOM 804 C C . SER A 1 104 ? -11.482 -2.882 17.088 1.00 98.31 104 SER A C 1
ATOM 806 O O . SER A 1 104 ? -10.578 -3.233 16.330 1.00 98.31 104 SER A O 1
ATOM 808 N N . LEU A 1 105 ? -12.144 -1.734 16.970 1.00 98.56 105 LEU A N 1
ATOM 809 C CA . LEU A 1 105 ? -11.855 -0.716 15.968 1.00 98.56 105 LEU A CA 1
ATOM 810 C C . LEU A 1 105 ? -10.517 -0.028 16.242 1.00 98.56 105 LEU A C 1
ATOM 812 O O . LEU A 1 105 ? -9.745 0.130 15.311 1.00 98.56 105 LEU A O 1
ATOM 816 N N . GLU A 1 106 ? -10.163 0.247 17.499 1.00 98.62 106 GLU A N 1
ATOM 817 C CA . GLU A 1 106 ? -8.842 0.784 17.867 1.00 98.62 106 GLU A CA 1
ATOM 818 C C . GLU A 1 106 ? -7.694 -0.135 17.421 1.00 98.62 106 GLU A C 1
ATOM 820 O O . GLU A 1 106 ? -6.696 0.329 16.874 1.00 98.62 106 GLU A O 1
ATOM 825 N N . ARG A 1 107 ? -7.852 -1.459 17.571 1.00 98.62 107 ARG A N 1
ATOM 826 C CA . ARG A 1 107 ? -6.873 -2.428 17.042 1.00 98.62 107 ARG A CA 1
ATOM 827 C C . ARG A 1 107 ? -6.833 -2.449 15.516 1.00 98.62 107 ARG A C 1
ATOM 829 O O . ARG A 1 107 ? -5.790 -2.747 14.941 1.00 98.62 107 ARG A O 1
ATOM 836 N N . LYS A 1 108 ? -7.965 -2.208 14.844 1.00 97.81 108 LYS A N 1
ATOM 837 C CA . LYS A 1 108 ? -7.989 -2.072 13.381 1.00 97.81 108 LYS A CA 1
ATOM 838 C C . LYS A 1 108 ? -7.243 -0.797 12.977 1.00 97.81 108 LYS A C 1
ATOM 840 O O . LYS A 1 108 ? -6.314 -0.899 12.192 1.00 97.81 108 LYS A O 1
ATOM 845 N N . LEU A 1 109 ? -7.560 0.332 13.607 1.00 98.69 109 LEU A N 1
ATOM 846 C CA . LEU A 1 109 ? -6.926 1.633 13.403 1.00 98.69 109 LEU A CA 1
ATOM 847 C C . LEU A 1 109 ? -5.403 1.578 13.572 1.00 98.69 109 LEU A C 1
ATOM 849 O O . LEU A 1 109 ? -4.680 2.163 12.776 1.00 98.69 109 LEU A O 1
ATOM 853 N N . GLU A 1 110 ? -4.902 0.872 14.588 1.00 98.56 110 GLU A N 1
ATOM 854 C CA . GLU A 1 110 ? -3.458 0.692 14.780 1.00 98.56 110 GLU A CA 1
ATOM 855 C C . GLU A 1 110 ? -2.807 -0.035 13.594 1.00 98.56 110 GLU A C 1
ATOM 857 O O . GLU A 1 110 ? -1.746 0.381 13.130 1.00 98.56 110 GLU A O 1
ATOM 862 N N . ARG A 1 111 ? -3.459 -1.080 13.066 1.00 98.12 111 ARG A N 1
ATOM 863 C CA . ARG A 1 111 ? -2.966 -1.809 11.888 1.00 98.12 111 ARG A CA 1
ATOM 864 C C . ARG A 1 111 ? -2.996 -0.949 10.629 1.00 98.12 111 ARG A C 1
ATOM 866 O O . ARG A 1 111 ? -1.989 -0.906 9.937 1.00 98.12 111 ARG A O 1
ATOM 873 N N . GLU A 1 112 ? -4.090 -0.230 10.381 1.00 97.81 112 GLU A N 1
ATOM 874 C CA . GLU A 1 112 ? -4.198 0.663 9.218 1.00 97.81 112 GLU A CA 1
ATOM 875 C C . GLU A 1 112 ? -3.161 1.799 9.276 1.00 97.81 112 GLU A C 1
ATOM 877 O O . GLU A 1 112 ? -2.534 2.136 8.278 1.00 97.81 112 GLU A O 1
ATOM 882 N N . ARG A 1 113 ? -2.889 2.358 10.465 1.00 98.44 113 ARG A N 1
ATOM 883 C CA . ARG A 1 113 ? -1.827 3.367 10.647 1.00 98.44 113 ARG A CA 1
ATOM 884 C C . ARG A 1 113 ? -0.430 2.807 10.401 1.00 98.44 113 ARG A C 1
ATOM 886 O O . ARG A 1 113 ? 0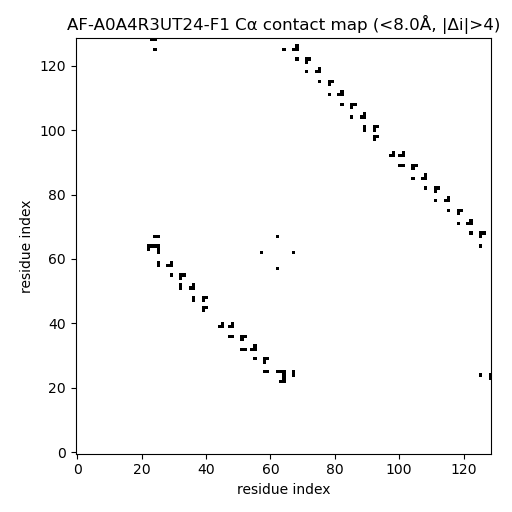.420 3.519 9.869 1.00 98.44 113 ARG A O 1
ATOM 893 N N . ALA A 1 114 ? -0.182 1.564 10.810 1.00 98.56 114 ALA A N 1
ATOM 894 C CA . ALA A 1 114 ? 1.083 0.895 10.531 1.00 98.56 114 ALA A CA 1
ATOM 895 C C . ALA A 1 114 ? 1.260 0.644 9.025 1.00 98.56 114 ALA A C 1
ATOM 897 O O . ALA A 1 114 ? 2.351 0.874 8.503 1.00 98.56 114 ALA A O 1
ATOM 898 N N . GLU A 1 115 ? 0.195 0.242 8.327 1.00 97.50 115 GLU A N 1
ATOM 899 C CA . GLU A 1 115 ? 0.212 0.076 6.870 1.00 97.50 115 GLU A CA 1
ATOM 900 C C . GLU A 1 115 ? 0.418 1.416 6.155 1.00 97.50 115 GLU A C 1
ATOM 902 O O . GLU A 1 115 ? 1.281 1.518 5.288 1.00 97.50 115 GLU A O 1
ATOM 907 N N . LEU A 1 116 ? -0.262 2.486 6.579 1.00 98.50 116 LEU A N 1
ATOM 908 C CA . LEU A 1 116 ? -0.053 3.830 6.031 1.00 98.50 116 LEU A CA 1
ATOM 909 C C . LEU A 1 116 ? 1.413 4.278 6.139 1.00 98.50 116 LEU A C 1
ATOM 911 O O . LEU A 1 116 ? 1.975 4.831 5.192 1.00 98.50 116 LEU A O 1
ATOM 915 N N . GLU A 1 117 ? 2.050 4.042 7.287 1.00 98.44 117 GLU A N 1
ATOM 916 C CA . GLU A 1 117 ? 3.468 4.353 7.474 1.00 98.44 117 GLU A CA 1
ATOM 917 C C . GLU A 1 117 ? 4.356 3.506 6.551 1.00 98.44 117 GLU A C 1
ATOM 919 O O . GLU A 1 117 ? 5.279 4.034 5.927 1.00 98.44 117 GLU A O 1
ATOM 924 N N . HIS A 1 118 ? 4.049 2.218 6.396 1.00 98.06 118 HIS A N 1
ATOM 925 C CA . HIS A 1 118 ? 4.745 1.343 5.457 1.00 98.06 118 HIS A CA 1
ATOM 926 C C . HIS A 1 118 ? 4.619 1.847 4.006 1.00 98.06 118 HIS A C 1
ATOM 928 O O . HIS A 1 118 ? 5.631 2.027 3.326 1.00 98.06 118 HIS A O 1
ATOM 934 N N . LEU A 1 119 ? 3.410 2.191 3.553 1.00 97.62 119 LEU A N 1
ATOM 935 C CA . LEU A 1 119 ? 3.162 2.749 2.220 1.00 97.62 119 LEU A CA 1
ATOM 936 C C . LEU A 1 119 ? 3.919 4.067 1.995 1.00 97.62 119 LEU A C 1
ATOM 938 O O . LEU A 1 119 ? 4.499 4.281 0.927 1.00 97.62 119 LEU A O 1
ATOM 942 N N . ARG A 1 120 ? 3.981 4.945 3.003 1.00 98.06 120 ARG A N 1
ATOM 943 C CA . ARG A 1 120 ? 4.759 6.197 2.946 1.00 98.06 120 ARG A CA 1
ATOM 944 C C . ARG A 1 120 ? 6.263 5.942 2.846 1.00 98.06 120 ARG A C 1
ATOM 946 O O . ARG A 1 120 ? 6.957 6.651 2.113 1.00 98.06 120 ARG A O 1
ATOM 953 N N . GLN A 1 121 ? 6.779 4.924 3.531 1.00 98.00 121 GLN A N 1
ATOM 954 C CA . GLN A 1 121 ? 8.182 4.515 3.420 1.00 98.00 121 GLN A CA 1
ATOM 955 C C . GLN A 1 121 ? 8.500 3.930 2.041 1.00 98.00 121 GLN A C 1
ATOM 957 O O . GLN A 1 121 ? 9.534 4.271 1.452 1.00 98.00 121 GLN A O 1
ATOM 962 N N . GLU A 1 122 ? 7.607 3.106 1.489 1.00 94.75 122 GLU A N 1
ATOM 963 C CA . GLU A 1 122 ? 7.715 2.610 0.116 1.00 94.75 122 GLU A CA 1
ATOM 964 C C . GLU A 1 122 ? 7.716 3.765 -0.887 1.00 94.75 122 GLU A C 1
ATOM 966 O O . GLU A 1 122 ? 8.601 3.827 -1.743 1.00 94.75 122 GLU A O 1
ATOM 971 N N . LEU A 1 123 ? 6.796 4.726 -0.745 1.00 96.12 123 LEU A N 1
ATOM 972 C CA . LEU A 1 123 ? 6.744 5.914 -1.595 1.00 96.12 123 LEU A CA 1
ATOM 973 C C . LEU A 1 123 ? 8.047 6.712 -1.522 1.00 96.12 123 LEU A C 1
ATOM 975 O O . LEU A 1 123 ? 8.635 7.023 -2.557 1.00 96.12 123 LEU A O 1
ATOM 979 N N . SER A 1 124 ? 8.538 6.994 -0.311 1.00 96.12 124 SER A N 1
ATOM 980 C CA . SER A 1 124 ? 9.802 7.713 -0.117 1.00 96.12 124 SER A CA 1
ATOM 981 C C . SER A 1 124 ? 10.974 6.983 -0.770 1.00 96.12 124 SER A C 1
ATOM 983 O O . SER A 1 124 ? 11.892 7.607 -1.300 1.00 96.12 124 SER A O 1
ATOM 985 N N . THR A 1 125 ? 10.947 5.652 -0.743 1.00 93.69 125 THR A N 1
ATOM 986 C CA . THR A 1 125 ? 11.960 4.820 -1.386 1.00 93.69 125 THR A CA 1
ATOM 987 C C . THR A 1 125 ? 11.866 4.899 -2.908 1.00 93.69 125 THR A C 1
ATOM 989 O O . THR A 1 125 ? 12.904 4.956 -3.561 1.00 93.69 125 THR A O 1
ATOM 992 N N . LEU A 1 126 ? 10.659 4.922 -3.480 1.00 91.38 126 LEU A N 1
ATOM 993 C CA . LEU A 1 126 ? 10.443 5.081 -4.921 1.00 91.38 126 LEU A CA 1
ATOM 994 C C . LEU A 1 126 ? 10.872 6.468 -5.419 1.00 91.38 126 LEU A C 1
ATOM 996 O O . LEU A 1 126 ? 11.490 6.561 -6.471 1.00 91.38 126 LEU A O 1
ATOM 1000 N N . GLU A 1 127 ? 10.591 7.531 -4.664 1.00 89.25 127 GLU A N 1
ATOM 1001 C CA . GLU A 1 127 ? 10.910 8.916 -5.053 1.00 89.25 127 GLU A CA 1
ATOM 1002 C C . GLU A 1 127 ? 12.408 9.257 -4.966 1.00 89.25 127 GLU A C 1
ATOM 1004 O O . GLU A 1 127 ? 12.856 10.215 -5.592 1.00 89.25 127 GLU A O 1
ATOM 1009 N N . LYS A 1 128 ? 13.191 8.502 -4.187 1.00 86.81 128 LYS A N 1
ATOM 1010 C CA . LYS A 1 128 ? 14.641 8.720 -4.012 1.00 86.81 128 LYS A CA 1
ATOM 1011 C C . LYS A 1 128 ? 15.513 7.975 -5.029 1.00 86.81 128 LYS A C 1
ATOM 1013 O O . LYS A 1 128 ? 16.737 8.087 -4.943 1.00 86.81 128 LYS A O 1
ATOM 1018 N N . ARG A 1 129 ? 14.913 7.171 -5.904 1.00 74.19 129 ARG A N 1
ATOM 1019 C CA . ARG A 1 129 ? 15.621 6.330 -6.878 1.00 74.19 129 ARG A CA 1
ATOM 1020 C C . ARG A 1 129 ? 15.865 7.040 -8.200 1.00 74.19 129 ARG A C 1
ATOM 1022 O O . ARG A 1 129 ? 15.053 7.914 -8.567 1.00 74.19 129 ARG A O 1
#

Radius of gyration: 27.46 Å; Cα contacts (8 Å, |Δi|>4): 72; chains: 1; bounding box: 61×63×89 Å

Solvent-accessible surface area (backbone atoms only — not comparable to full-atom values): 7432 Å² total; per-residue (Å²): 139,82,88,76,87,83,78,80,78,80,78,78,78,77,80,81,72,79,81,74,81,83,41,66,56,42,52,50,54,41,53,52,38,52,53,51,32,50,54,25,55,77,70,67,36,62,69,58,27,56,54,37,53,53,50,37,55,47,43,78,73,67,58,43,43,72,52,54,50,51,51,44,52,48,55,43,50,55,45,50,51,55,46,52,53,48,54,50,51,34,55,52,28,55,75,72,67,36,59,74,56,30,59,52,44,53,57,48,48,53,51,48,52,52,48,43,51,50,47,52,51,52,42,54,54,58,74,73,96

Organism: NCBI:txid1917182

Secondary structure (DSSP, 8-state):
-----------------------HHHHHHHHHHHHHHHHHHHTT-HHHHHHHHHHHHHHHHH--HHHHHHHHHHHHHHHHHHHHHHHHHHHHHHHTT-HHHHHHHHHHHHHHHHHHHHHHHHHHHHHT-

Mean predicted aligned error: 9.83 Å